Protein AF-A0A0A9DK90-F1 (afdb_monomer_lite)

InterPro domains:
  IPR032675 Leucine-rich repeat domain superfamily [G3DSA:3.80.10.10] (1-119)

Sequence (127 aa):
MEILPPFSQLPFLEKLSLIGMSSLKEVRFDFDNANASSGSHSFEDDMSDLDDFALTELEICKCSMLTSLRLLSCKALTKLSIKDCAVLASIDGLQLLDKLEVCEIKECPCFLSASDIERPLQRTTCI

Radius of gyration: 15.39 Å; chains: 1; bounding box: 32×41×36 Å

pLDDT: mean 72.14, std 17.59, range [34.91, 92.44]

Secondary structure (DSSP, 8-state):
------GGG-TT--EEEEES-TT--EEE--------------SS-----S------EEEEES-TT--EEE-TT-TT--EEEEES-TT--EEESGGG-TT--EEEEES-HHHHHHS-S----TTS---

Organism: Arundo donax (NCBI:txid35708)

Foldseek 3Di:
DPDDPLCLVPQPAQEDAAEQQQPDAEEENDDPPVDDDDDDDDDDDDDDDDRQRNHQYYHYENHQNHQEYECQRNLNHQEAYHYQHARHAYYHNPVSNPNHQEHEHYNHVNNVVNPPPDDDDPRYPHD

Structure (mmCIF, N/CA/C/O backbone):
data_AF-A0A0A9DK90-F1
#
_entry.id   AF-A0A0A9DK90-F1
#
loop_
_atom_site.group_PDB
_atom_site.id
_atom_site.type_symbol
_atom_site.label_atom_id
_atom_site.label_alt_id
_atom_site.label_comp_id
_atom_site.label_asym_id
_atom_site.label_entity_id
_atom_site.label_seq_id
_atom_site.pdbx_PDB_ins_code
_atom_site.Cartn_x
_atom_site.Cartn_y
_atom_site.Cartn_z
_atom_site.occupancy
_atom_site.B_iso_or_equiv
_atom_site.auth_seq_id
_atom_site.auth_comp_id
_atom_site.auth_asym_id
_atom_site.auth_atom_id
_atom_site.pdbx_PDB_model_num
ATOM 1 N N . MET A 1 1 ? -3.743 9.969 -18.345 1.00 41.53 1 MET A N 1
ATOM 2 C CA . MET A 1 1 ? -3.034 10.197 -17.072 1.00 41.53 1 MET A CA 1
ATOM 3 C C . MET A 1 1 ? -4.053 9.974 -15.978 1.00 41.53 1 MET A C 1
ATOM 5 O O . MET A 1 1 ? -4.948 10.793 -15.841 1.00 41.53 1 MET A O 1
ATOM 9 N N . GLU A 1 2 ? -3.993 8.836 -15.297 1.00 51.53 2 GLU A N 1
ATOM 10 C CA . GLU A 1 2 ? -4.786 8.615 -14.086 1.00 51.53 2 GLU A CA 1
ATOM 11 C C . GLU A 1 2 ? -3.952 9.167 -12.933 1.00 51.53 2 GLU A C 1
ATOM 13 O O . GLU A 1 2 ? -2.976 8.552 -12.511 1.00 51.53 2 GLU A O 1
ATOM 18 N N . ILE A 1 3 ? -4.246 10.402 -12.533 1.00 56.00 3 ILE A N 1
ATOM 19 C CA . ILE A 1 3 ? -3.668 10.999 -11.331 1.00 56.00 3 ILE A CA 1
ATOM 20 C C . ILE A 1 3 ? -4.613 10.595 -10.208 1.00 56.00 3 ILE A C 1
ATOM 22 O O . ILE A 1 3 ? -5.793 10.949 -10.246 1.00 56.00 3 ILE A O 1
ATOM 26 N N . LEU A 1 4 ? -4.119 9.801 -9.259 1.00 62.69 4 LEU A N 1
ATOM 27 C CA . LEU A 1 4 ? -4.895 9.473 -8.070 1.00 62.69 4 LEU A CA 1
ATOM 28 C C . LEU A 1 4 ? -5.198 10.756 -7.290 1.00 62.69 4 LEU A C 1
ATOM 30 O O . LEU A 1 4 ? -4.345 11.647 -7.237 1.00 62.69 4 LEU A O 1
ATOM 34 N N . PRO A 1 5 ? -6.389 10.864 -6.681 1.00 66.00 5 PRO A N 1
ATOM 35 C CA . PRO A 1 5 ? -6.675 11.978 -5.800 1.00 66.00 5 PRO A CA 1
ATOM 36 C C . PRO A 1 5 ? -5.669 11.994 -4.639 1.00 66.00 5 PRO A C 1
ATOM 38 O O . PRO A 1 5 ? -5.190 10.933 -4.226 1.00 66.00 5 PRO A O 1
ATOM 41 N N . PRO A 1 6 ? -5.353 13.178 -4.093 1.00 65.38 6 PRO A N 1
ATOM 42 C CA . PRO A 1 6 ? -4.533 13.293 -2.898 1.00 65.38 6 PRO A CA 1
ATOM 43 C C . PRO A 1 6 ? -5.310 12.698 -1.723 1.00 65.38 6 PRO A C 1
ATOM 45 O O . PRO A 1 6 ? -6.109 13.368 -1.071 1.00 65.38 6 PRO A O 1
ATOM 48 N N . PHE A 1 7 ? -5.103 11.405 -1.475 1.00 69.94 7 PHE A N 1
ATOM 49 C CA . PHE A 1 7 ? -5.810 10.677 -0.429 1.00 69.94 7 PHE A CA 1
ATOM 50 C C . PHE A 1 7 ? -5.581 11.322 0.954 1.00 69.94 7 PHE A C 1
ATOM 52 O O . PHE A 1 7 ? -6.420 11.165 1.834 1.00 69.94 7 PHE A O 1
ATOM 59 N N . S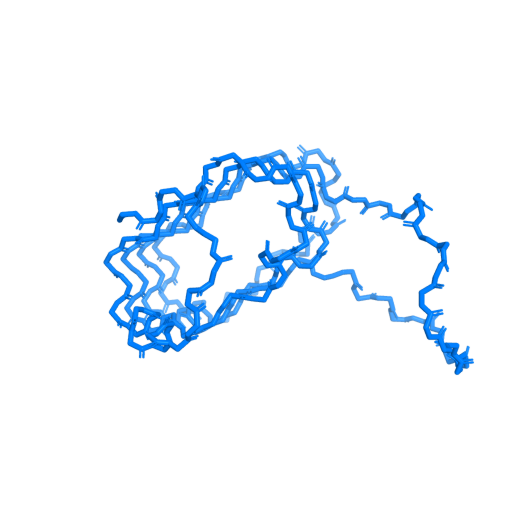ER A 1 8 ? -4.485 12.078 1.132 1.00 60.69 8 SER A N 1
ATOM 60 C CA . SER A 1 8 ? -4.160 12.860 2.337 1.00 60.69 8 SER A CA 1
ATOM 61 C C . SER A 1 8 ? -5.228 13.885 2.719 1.00 60.69 8 SER A C 1
ATOM 63 O O . SER A 1 8 ? -5.257 14.358 3.849 1.00 60.69 8 SER A O 1
ATOM 65 N N . GLN A 1 9 ? -6.129 14.218 1.795 1.00 66.44 9 GLN A N 1
ATOM 66 C CA . GLN A 1 9 ? -7.256 15.116 2.037 1.00 66.44 9 GLN A CA 1
ATOM 67 C C . GLN A 1 9 ? -8.515 14.389 2.528 1.00 66.44 9 GLN A C 1
ATOM 69 O O . GLN A 1 9 ? -9.557 15.024 2.698 1.00 66.44 9 GLN A O 1
ATOM 74 N N . LEU A 1 10 ? -8.454 13.070 2.735 1.00 72.25 10 LEU A N 1
ATOM 75 C CA . LEU A 1 10 ? -9.595 12.247 3.126 1.00 72.25 10 LEU A CA 1
ATOM 76 C C . LEU A 1 10 ? -9.405 11.699 4.551 1.00 72.25 10 LEU A C 1
ATOM 78 O O . LEU A 1 10 ? -9.101 10.518 4.719 1.00 72.25 10 LEU A O 1
ATOM 82 N N . PRO A 1 11 ? -9.644 12.518 5.595 1.00 71.19 11 PRO A N 1
ATOM 83 C CA . PRO A 1 11 ? -9.427 12.118 6.990 1.00 71.19 11 PRO A CA 1
ATOM 84 C C . PRO A 1 11 ? -10.360 10.991 7.459 1.00 71.19 11 PRO A C 1
ATOM 86 O O . PRO A 1 11 ? -10.114 10.372 8.486 1.00 71.19 11 PRO A O 1
ATOM 89 N N . PHE A 1 12 ? -11.428 10.711 6.707 1.00 78.75 12 PHE A N 1
ATOM 90 C CA . PHE A 1 12 ? -12.396 9.648 6.994 1.00 78.75 12 PHE A CA 1
ATOM 91 C C . PHE A 1 12 ? -12.198 8.399 6.124 1.00 78.75 12 PHE A C 1
ATOM 93 O O . PHE A 1 12 ? -13.039 7.500 6.135 1.00 78.75 12 PHE A O 1
ATOM 100 N N . LEU A 1 13 ? -11.145 8.351 5.300 1.00 84.25 13 LEU A N 1
ATOM 101 C CA . LEU A 1 13 ? -10.913 7.216 4.415 1.00 84.25 13 LEU A CA 1
ATOM 102 C C . LEU A 1 13 ? -10.303 6.055 5.198 1.00 84.25 13 LEU A C 1
ATOM 104 O O . LEU A 1 13 ? -9.090 5.938 5.316 1.00 84.25 13 LEU A O 1
ATOM 108 N N . GLU A 1 14 ? -11.165 5.179 5.700 1.00 88.31 14 GLU A N 1
ATOM 109 C CA . GLU A 1 14 ? -10.747 3.972 6.416 1.00 88.31 14 GLU A CA 1
ATOM 110 C C . GLU A 1 14 ? -10.397 2.819 5.478 1.00 88.31 14 GLU A C 1
ATOM 112 O O . GLU A 1 14 ? -9.561 1.982 5.810 1.00 88.31 14 GLU A O 1
ATOM 117 N N . LYS A 1 15 ? -11.029 2.765 4.303 1.00 90.25 15 LYS A N 1
ATOM 118 C CA . LYS A 1 15 ? -10.873 1.669 3.345 1.00 90.25 15 LYS A CA 1
ATOM 119 C C . LYS A 1 15 ? -10.642 2.209 1.948 1.00 90.25 15 LYS A C 1
ATOM 121 O O . LYS A 1 15 ? -11.390 3.070 1.485 1.00 90.25 15 LYS A O 1
ATOM 126 N N . LEU A 1 16 ? -9.649 1.663 1.261 1.00 90.00 16 LEU A N 1
ATOM 127 C CA . LEU A 1 16 ? -9.325 2.021 -0.111 1.00 90.00 16 LEU A CA 1
ATOM 128 C C . LEU A 1 16 ? -9.092 0.762 -0.940 1.00 90.00 16 LEU A C 1
ATOM 130 O O . LEU A 1 16 ? -8.211 -0.033 -0.625 1.00 90.00 16 LEU A O 1
ATOM 134 N N . SER A 1 17 ? -9.846 0.621 -2.030 1.00 90.62 17 SER A N 1
ATOM 135 C CA . SER A 1 17 ? -9.678 -0.468 -2.993 1.00 90.62 17 SER A CA 1
ATOM 136 C C . SER A 1 17 ? -9.334 0.092 -4.370 1.00 90.62 17 SER A C 1
ATOM 138 O O . SER A 1 17 ? -10.067 0.897 -4.944 1.00 90.62 17 SER A O 1
ATOM 140 N N . LEU A 1 18 ? -8.209 -0.360 -4.904 1.00 89.56 18 LEU A N 1
ATOM 141 C CA . LEU A 1 18 ? -7.604 0.042 -6.162 1.00 89.56 18 LEU A CA 1
ATOM 142 C C . LEU A 1 18 ? -7.638 -1.159 -7.114 1.00 89.56 18 LEU A C 1
ATOM 144 O O . LEU A 1 18 ? -6.750 -2.007 -7.069 1.00 89.56 18 LEU A O 1
ATOM 148 N N . ILE A 1 19 ? -8.683 -1.271 -7.941 1.00 90.81 19 ILE A N 1
ATOM 149 C CA . ILE A 1 19 ? -8.942 -2.476 -8.746 1.00 90.81 19 ILE A CA 1
ATOM 150 C C . ILE A 1 19 ? -8.901 -2.157 -10.243 1.00 90.81 19 ILE A C 1
ATOM 152 O O . ILE A 1 19 ? -9.668 -1.326 -10.722 1.00 90.81 19 ILE A O 1
ATOM 156 N N . GLY A 1 20 ? -8.048 -2.859 -10.992 1.00 88.19 20 GLY A N 1
ATOM 157 C CA . GLY A 1 20 ? -7.991 -2.784 -12.455 1.00 88.19 20 GLY A CA 1
ATOM 158 C C . GLY A 1 20 ? -7.358 -1.506 -13.004 1.00 88.19 20 GLY A C 1
ATOM 159 O O . GLY A 1 20 ? -7.616 -1.144 -14.150 1.00 88.19 20 GLY A O 1
ATOM 160 N N . MET A 1 21 ? -6.538 -0.813 -12.209 1.00 85.06 21 MET A N 1
ATOM 161 C CA . MET A 1 21 ? -5.866 0.408 -12.654 1.00 85.06 21 MET A CA 1
ATOM 162 C C . MET A 1 21 ? -4.615 0.079 -13.468 1.00 85.06 21 MET A C 1
ATOM 164 O O . MET A 1 21 ? -3.494 0.017 -12.962 1.00 85.06 21 MET A O 1
ATOM 168 N N . SER A 1 22 ? -4.815 -0.133 -14.766 1.00 83.12 22 SER A N 1
ATOM 169 C CA . SER A 1 22 ? -3.768 -0.536 -15.707 1.00 83.12 22 SER A CA 1
ATOM 170 C C . SER A 1 22 ? -2.783 0.572 -16.079 1.00 83.12 22 SER A C 1
ATOM 172 O O . SER A 1 22 ? -1.746 0.270 -16.652 1.00 83.12 22 SER A O 1
ATOM 174 N N . SER A 1 23 ? -3.067 1.845 -15.788 1.00 85.81 23 SER A N 1
ATOM 175 C CA . SER A 1 23 ? -2.132 2.949 -16.083 1.00 85.81 23 SER A CA 1
ATOM 176 C C . SER A 1 23 ? -1.333 3.402 -14.864 1.00 85.81 23 SER A C 1
ATOM 178 O O . SER A 1 23 ? -0.473 4.282 -14.976 1.00 85.81 23 SER A O 1
ATOM 180 N N . LEU A 1 24 ? -1.653 2.857 -13.693 1.00 84.00 24 LEU A N 1
ATOM 181 C CA . LEU A 1 24 ? -1.141 3.343 -12.431 1.00 84.00 24 LEU A CA 1
ATOM 182 C C . LEU A 1 24 ? 0.235 2.752 -12.167 1.00 84.00 24 LEU A C 1
ATOM 184 O O . LEU A 1 24 ? 0.391 1.538 -12.124 1.00 84.00 24 LEU A O 1
ATOM 188 N N . LYS A 1 25 ? 1.225 3.629 -12.005 1.00 86.81 25 LYS A N 1
ATOM 189 C CA . LYS A 1 25 ? 2.629 3.240 -11.822 1.00 86.81 25 LYS A CA 1
ATOM 190 C C . LYS A 1 25 ? 3.066 3.261 -10.371 1.00 86.81 25 LYS A C 1
ATOM 192 O O . LYS A 1 25 ? 3.890 2.454 -9.963 1.00 86.81 25 LYS A O 1
ATOM 197 N N . GLU A 1 26 ? 2.506 4.178 -9.601 1.00 85.81 26 GLU A N 1
ATOM 198 C CA . GLU A 1 26 ? 2.931 4.417 -8.236 1.00 85.81 26 GLU A CA 1
ATOM 199 C C . GLU A 1 26 ? 1.764 4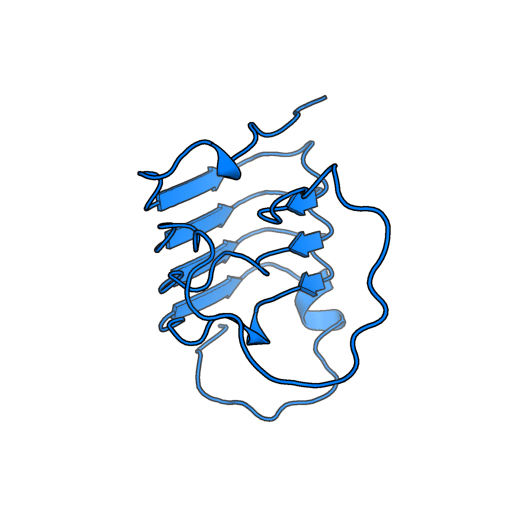.943 -7.411 1.00 85.81 26 GLU A C 1
ATOM 201 O O . GLU A 1 26 ? 0.962 5.744 -7.899 1.00 85.81 26 GLU A O 1
ATOM 206 N N . VAL A 1 27 ? 1.685 4.493 -6.162 1.00 83.88 27 VAL A N 1
ATOM 207 C CA . VAL A 1 27 ? 0.751 5.017 -5.162 1.00 83.88 27 VAL A CA 1
ATOM 208 C C . VAL A 1 27 ? 1.563 5.539 -3.992 1.00 83.88 27 VAL A C 1
ATOM 210 O O . VAL A 1 27 ? 2.437 4.842 -3.472 1.00 83.88 27 VAL A O 1
ATOM 213 N N . ARG A 1 28 ? 1.265 6.770 -3.586 1.00 80.81 28 ARG A N 1
ATOM 214 C CA . ARG A 1 28 ? 1.936 7.462 -2.488 1.00 80.81 28 ARG A CA 1
ATOM 215 C C . ARG A 1 28 ? 0.878 7.987 -1.537 1.00 80.81 28 ARG A C 1
ATOM 217 O O . ARG A 1 28 ? -0.049 8.664 -1.979 1.00 80.81 28 ARG A O 1
ATOM 224 N N . PHE A 1 29 ? 1.042 7.681 -0.258 1.00 76.44 29 PHE A N 1
ATOM 225 C CA . PHE A 1 29 ? 0.231 8.247 0.822 1.00 76.44 29 PHE A CA 1
ATOM 226 C C . PHE A 1 29 ? 1.002 9.288 1.643 1.00 76.44 29 PHE A C 1
ATOM 228 O O . PHE A 1 29 ? 0.487 9.781 2.641 1.00 76.44 29 PHE A O 1
ATOM 235 N N . ASP A 1 30 ? 2.222 9.624 1.215 1.00 66.81 30 ASP A N 1
ATOM 236 C CA . ASP A 1 30 ? 3.094 10.569 1.904 1.00 66.81 30 ASP A CA 1
ATOM 237 C C . ASP A 1 30 ? 2.461 11.970 1.925 1.00 66.81 30 ASP A C 1
ATOM 239 O O . ASP A 1 30 ? 1.942 12.457 0.916 1.00 66.81 30 ASP A O 1
ATOM 243 N N . PHE A 1 31 ? 2.519 12.634 3.078 1.00 59.75 31 PHE A N 1
ATOM 244 C CA . PHE A 1 31 ? 2.142 14.037 3.191 1.00 59.75 31 PHE A CA 1
ATOM 245 C C . PHE A 1 31 ? 3.253 14.879 2.547 1.00 59.75 31 PHE A C 1
ATOM 247 O O . PHE A 1 31 ? 4.340 15.018 3.111 1.00 59.75 31 PHE A O 1
ATOM 254 N N . ASP A 1 32 ? 3.010 15.424 1.352 1.00 48.78 32 ASP A N 1
ATOM 255 C CA . ASP A 1 32 ? 3.899 16.415 0.744 1.00 48.78 32 ASP A CA 1
ATOM 256 C C . ASP A 1 32 ? 3.871 17.682 1.618 1.00 48.78 32 ASP A C 1
ATOM 258 O O . ASP A 1 32 ? 3.068 18.592 1.406 1.00 48.78 32 ASP A O 1
ATOM 262 N N . ASN A 1 33 ? 4.736 17.749 2.635 1.00 46.44 33 ASN A N 1
ATOM 263 C CA . ASN A 1 33 ? 5.013 18.979 3.372 1.00 46.44 33 ASN A CA 1
ATOM 264 C C . ASN A 1 33 ? 5.767 19.947 2.447 1.00 46.44 33 ASN A C 1
ATOM 266 O O . ASN A 1 33 ? 6.978 20.147 2.544 1.00 46.44 33 ASN A O 1
ATOM 270 N N . ALA A 1 34 ? 5.042 20.534 1.504 1.00 47.00 34 ALA A N 1
ATOM 271 C CA . ALA A 1 34 ? 5.551 21.492 0.544 1.00 47.00 34 ALA A CA 1
ATOM 272 C C . ALA A 1 34 ? 5.707 22.892 1.162 1.00 47.00 34 ALA A C 1
ATOM 274 O O . ALA A 1 34 ? 5.330 23.852 0.506 1.00 47.00 34 ALA A O 1
ATOM 275 N N . ASN A 1 35 ? 6.222 23.037 2.396 1.00 46.75 35 ASN A N 1
ATOM 276 C CA . ASN A 1 35 ? 6.812 24.298 2.868 1.00 46.75 35 ASN A CA 1
ATOM 277 C C . ASN A 1 35 ? 7.543 24.185 4.229 1.00 46.75 35 ASN A C 1
ATOM 279 O O . ASN A 1 35 ? 6.996 24.580 5.253 1.00 46.75 35 ASN A O 1
ATOM 283 N N . ALA A 1 36 ? 8.808 23.759 4.256 1.00 45.12 36 ALA A N 1
ATOM 284 C CA . ALA A 1 36 ? 9.765 24.235 5.266 1.00 45.12 36 ALA A CA 1
ATOM 285 C C . ALA A 1 36 ? 11.199 23.924 4.834 1.00 45.12 36 ALA A C 1
ATOM 287 O O . ALA A 1 36 ? 11.743 22.847 5.065 1.00 45.12 36 ALA A O 1
ATOM 288 N N . SER A 1 37 ? 11.833 24.907 4.208 1.00 61.88 37 SER A N 1
ATOM 289 C CA . SER A 1 37 ? 13.282 25.024 4.238 1.00 61.88 37 SER A CA 1
ATOM 290 C C . SER A 1 37 ? 13.762 25.044 5.694 1.00 61.88 37 SER A C 1
ATOM 292 O O . SER A 1 37 ? 13.174 25.739 6.520 1.00 61.88 37 SER A O 1
ATOM 294 N N . SER A 1 38 ? 14.907 24.404 5.933 1.00 59.53 38 SER A N 1
ATOM 295 C CA . SER A 1 38 ? 15.749 24.490 7.134 1.00 59.53 38 SER A CA 1
ATOM 296 C C . SER A 1 38 ? 15.439 23.480 8.239 1.00 59.53 38 SER A C 1
ATOM 298 O O . SER A 1 38 ? 14.453 23.595 8.954 1.00 59.53 38 SER A O 1
ATOM 300 N N . GLY A 1 39 ? 16.366 22.544 8.446 1.00 41.19 39 GLY A N 1
ATOM 301 C CA . GLY A 1 39 ? 16.364 21.719 9.647 1.00 41.19 39 GLY A CA 1
ATOM 302 C C . GLY A 1 39 ? 17.153 20.436 9.495 1.00 41.19 39 GLY A C 1
ATOM 303 O O . GLY A 1 39 ? 16.577 19.362 9.400 1.00 41.19 39 GLY A O 1
ATOM 304 N N . SER A 1 40 ? 18.477 20.538 9.496 1.00 58.16 40 SER A N 1
ATOM 305 C CA . SER A 1 40 ? 19.325 19.427 9.911 1.00 58.16 40 SER A CA 1
ATOM 306 C C . SER A 1 40 ? 18.903 19.018 11.324 1.00 58.16 40 SER A C 1
ATOM 308 O O . SER A 1 40 ? 19.227 19.738 12.261 1.00 58.16 40 SER A O 1
ATOM 310 N N . HIS A 1 41 ? 18.194 17.907 11.499 1.00 39.09 41 HIS A N 1
ATOM 311 C CA . HIS A 1 41 ? 18.065 17.279 12.809 1.00 39.09 41 HIS A CA 1
ATOM 312 C C . HIS A 1 41 ? 18.273 15.771 12.688 1.00 39.09 41 HIS A C 1
ATOM 314 O O . HIS A 1 41 ? 17.545 15.038 12.027 1.00 39.09 41 HIS A O 1
ATOM 320 N N . SER A 1 42 ? 19.400 15.399 13.280 1.00 47.03 42 SER A N 1
ATOM 321 C CA . 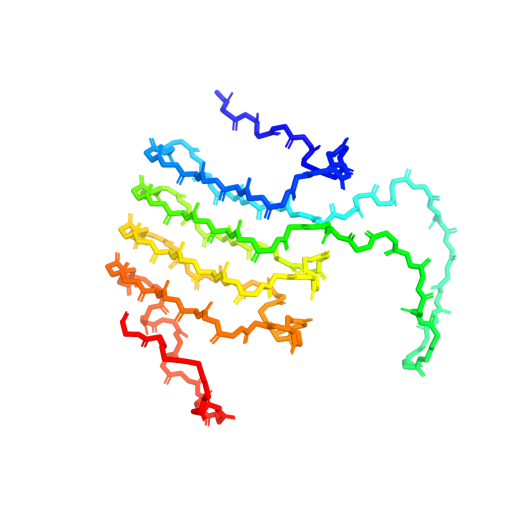SER A 1 42 ? 19.878 14.099 13.710 1.00 47.03 42 SER A CA 1
ATOM 322 C C . SER A 1 42 ? 18.788 13.212 14.312 1.00 47.03 42 SER A C 1
ATOM 324 O O . SER A 1 42 ? 17.876 13.736 14.934 1.00 47.03 42 SER A O 1
ATOM 326 N N . PHE A 1 43 ? 18.981 11.897 14.152 1.00 56.81 43 PHE A N 1
ATOM 327 C CA . PHE A 1 43 ? 18.574 10.791 15.031 1.00 56.81 43 PHE A CA 1
ATOM 328 C C . PHE A 1 43 ? 17.400 11.040 15.993 1.00 56.81 43 PHE A C 1
ATOM 330 O O . PHE A 1 43 ? 17.537 11.823 16.924 1.00 56.81 43 PHE A O 1
ATOM 337 N N . GLU A 1 44 ? 16.334 10.258 15.784 1.00 62.12 44 GLU A N 1
ATOM 338 C CA . GLU A 1 44 ? 15.522 9.618 16.835 1.00 62.12 44 GLU A CA 1
ATOM 339 C C . GLU A 1 44 ? 15.122 10.524 18.013 1.00 62.12 44 GLU A C 1
ATOM 341 O O . GLU A 1 44 ? 15.889 10.660 18.958 1.00 62.12 44 GLU A O 1
ATOM 346 N N . ASP A 1 45 ? 13.938 11.143 17.943 1.00 45.97 45 ASP A N 1
ATOM 347 C CA . ASP A 1 45 ? 12.981 11.320 19.055 1.00 45.97 45 ASP A CA 1
ATOM 348 C C . ASP A 1 45 ? 11.966 12.429 18.703 1.00 45.97 45 ASP A C 1
ATOM 350 O O . ASP A 1 45 ? 12.304 13.406 18.039 1.00 45.97 45 ASP A O 1
ATOM 354 N N . ASP A 1 46 ? 10.722 12.278 19.171 1.00 49.06 46 ASP A N 1
ATOM 355 C CA . ASP A 1 46 ? 9.604 13.240 19.078 1.00 49.06 46 ASP A CA 1
ATOM 356 C C . ASP A 1 46 ? 8.844 13.334 17.729 1.00 49.06 46 ASP A C 1
ATOM 358 O O . ASP A 1 46 ? 8.938 14.301 16.976 1.00 49.06 46 ASP A O 1
ATOM 362 N N . MET A 1 47 ? 7.998 12.340 17.422 1.00 53.84 47 MET A N 1
ATOM 363 C CA . MET A 1 47 ? 6.913 12.516 16.438 1.00 53.84 47 MET A CA 1
ATOM 364 C C . MET A 1 47 ? 5.672 11.705 16.827 1.00 53.84 47 MET A C 1
ATOM 366 O O . MET A 1 47 ? 5.175 10.858 16.082 1.00 53.84 47 MET A O 1
ATOM 370 N N . SER A 1 48 ? 5.191 11.953 18.041 1.00 56.03 48 SER A N 1
ATOM 371 C CA . SER A 1 48 ? 3.776 11.745 18.347 1.00 56.03 48 SER A CA 1
ATOM 372 C C . SER A 1 48 ? 3.011 12.928 17.734 1.00 56.03 48 SER A C 1
ATOM 374 O O . SER A 1 48 ? 3.507 14.049 17.779 1.00 56.03 48 SER A O 1
ATOM 376 N N . ASP A 1 49 ? 1.835 12.685 17.153 1.00 52.16 49 ASP A N 1
ATOM 377 C CA . ASP A 1 49 ? 0.840 13.716 16.792 1.00 52.16 49 ASP A CA 1
ATOM 378 C C . ASP A 1 49 ? 0.975 14.482 15.456 1.00 52.16 49 ASP A C 1
ATOM 380 O O . ASP A 1 49 ? 0.683 15.674 15.410 1.00 52.16 49 ASP A O 1
ATOM 384 N N . LEU A 1 50 ? 1.301 13.827 14.334 1.00 49.69 50 LEU A N 1
ATOM 385 C CA . LEU A 1 50 ? 0.993 14.395 13.006 1.00 49.69 50 LEU A CA 1
ATOM 386 C C . LEU A 1 50 ? 0.154 13.422 12.176 1.00 49.69 50 LEU A C 1
ATOM 388 O O . LEU A 1 50 ? 0.690 12.467 11.624 1.00 49.69 50 LEU A O 1
ATOM 392 N N . ASP A 1 51 ? -1.156 13.686 12.149 1.00 56.56 51 ASP A N 1
ATOM 393 C CA . ASP A 1 51 ? -2.154 13.244 11.163 1.00 56.56 51 ASP A CA 1
ATOM 394 C C . ASP A 1 51 ? -1.837 11.916 10.456 1.00 56.56 51 ASP A C 1
ATOM 396 O O . ASP A 1 51 ? -1.589 11.856 9.249 1.00 56.56 51 ASP A O 1
ATOM 400 N N . ASP A 1 52 ? -1.852 10.827 11.229 1.00 64.50 52 ASP A N 1
ATOM 401 C CA . ASP A 1 52 ? -1.822 9.482 10.667 1.00 64.50 52 ASP A CA 1
ATOM 402 C C . ASP A 1 52 ? -3.057 9.276 9.795 1.00 64.50 52 ASP A C 1
ATOM 404 O O . ASP A 1 52 ? -4.184 9.606 10.180 1.00 64.50 52 ASP A O 1
ATOM 408 N N . PHE A 1 53 ? -2.860 8.686 8.620 1.00 73.00 53 PHE A N 1
ATOM 409 C CA . PHE A 1 53 ? -3.987 8.292 7.794 1.00 73.00 53 PHE A CA 1
ATOM 410 C C . PHE A 1 53 ? -4.900 7.361 8.583 1.00 73.00 53 PHE A C 1
ATOM 412 O O . PHE A 1 53 ? -4.449 6.325 9.067 1.00 73.00 53 PHE A O 1
ATOM 419 N N . ALA A 1 54 ? -6.199 7.659 8.617 1.00 79.69 54 ALA A N 1
ATOM 420 C CA . ALA A 1 54 ? -7.202 6.767 9.199 1.00 79.69 54 ALA A CA 1
ATOM 421 C C . ALA A 1 54 ? -7.410 5.471 8.386 1.00 79.69 54 ALA A C 1
ATOM 423 O O . ALA A 1 54 ? -8.295 4.679 8.704 1.00 79.69 54 ALA A O 1
ATOM 424 N N . LEU A 1 55 ? -6.612 5.246 7.336 1.00 85.44 55 LEU A N 1
ATOM 425 C CA . LEU A 1 55 ? -6.706 4.079 6.473 1.00 85.44 55 LEU A CA 1
ATOM 426 C C . LEU A 1 55 ? -6.333 2.824 7.256 1.00 85.44 55 LEU A C 1
ATOM 428 O O . LEU A 1 55 ? -5.182 2.627 7.633 1.00 85.44 55 LEU A O 1
ATOM 432 N N . THR A 1 56 ? -7.325 1.969 7.459 1.00 89.75 56 THR A N 1
ATOM 433 C CA . THR A 1 56 ? -7.196 0.675 8.128 1.00 89.75 56 THR A CA 1
ATOM 434 C C . THR A 1 56 ? -7.095 -0.466 7.121 1.00 89.75 56 THR A C 1
ATOM 436 O O . THR A 1 56 ? -6.393 -1.442 7.374 1.00 89.75 56 THR A O 1
ATOM 439 N N . GLU A 1 57 ? -7.721 -0.335 5.947 1.00 91.19 57 GLU A N 1
ATOM 440 C CA . GLU A 1 57 ? -7.736 -1.373 4.915 1.00 91.19 57 GLU A CA 1
ATOM 441 C C . GLU A 1 57 ? -7.309 -0.824 3.547 1.00 91.19 57 GLU A C 1
ATOM 443 O O . GLU A 1 57 ? -7.930 0.092 3.005 1.00 91.19 57 GLU A O 1
ATOM 448 N N . LEU A 1 58 ? -6.283 -1.436 2.953 1.00 90.50 58 LEU A N 1
ATOM 449 C CA . LEU A 1 58 ? -5.821 -1.142 1.599 1.00 90.50 58 LEU A CA 1
ATOM 450 C C . LEU A 1 58 ? -5.855 -2.409 0.749 1.00 90.50 58 LEU A C 1
ATOM 452 O O . LEU A 1 58 ? -5.211 -3.410 1.065 1.00 90.50 58 LEU A O 1
ATOM 456 N N . GLU A 1 59 ? -6.580 -2.343 -0.359 1.00 92.44 59 GLU A N 1
ATOM 457 C CA . GLU A 1 59 ? -6.667 -3.402 -1.352 1.00 92.44 59 GLU A CA 1
ATOM 458 C C . GLU A 1 59 ? -6.189 -2.890 -2.709 1.00 92.44 59 GLU A C 1
ATOM 460 O O . GLU A 1 59 ? -6.648 -1.865 -3.204 1.00 92.44 59 GLU A O 1
ATOM 465 N N . ILE A 1 60 ? -5.276 -3.620 -3.337 1.00 90.56 60 ILE A N 1
ATOM 466 C CA . ILE A 1 60 ? -4.775 -3.349 -4.680 1.00 90.56 60 ILE A CA 1
ATOM 467 C C . ILE A 1 60 ? -4.911 -4.634 -5.483 1.00 90.56 60 ILE A C 1
ATOM 469 O O . ILE A 1 60 ? -4.381 -5.671 -5.097 1.00 90.56 60 ILE A O 1
ATOM 473 N N . CYS A 1 61 ? -5.626 -4.585 -6.599 1.00 91.88 61 CYS A N 1
ATOM 474 C CA . CYS A 1 61 ? -5.918 -5.766 -7.396 1.00 91.88 61 CYS A CA 1
ATOM 475 C C . CYS A 1 61 ? -5.816 -5.448 -8.889 1.00 91.88 61 CYS A C 1
ATOM 477 O O . CYS A 1 61 ? -6.378 -4.452 -9.344 1.00 91.88 61 CYS A O 1
ATOM 479 N N . LYS A 1 62 ? -5.153 -6.300 -9.678 1.00 90.38 62 LYS A N 1
ATOM 480 C CA . LYS A 1 62 ? -5.052 -6.155 -11.146 1.00 90.38 62 LYS A CA 1
ATOM 481 C C . LYS A 1 62 ? -4.408 -4.836 -11.594 1.00 90.38 62 LYS A C 1
ATOM 483 O O . LYS A 1 62 ? -4.793 -4.259 -12.613 1.00 90.38 62 LYS A O 1
ATOM 488 N N . CYS A 1 63 ? -3.439 -4.331 -10.833 1.00 88.88 63 CYS A N 1
ATOM 489 C CA . CYS A 1 63 ? -2.684 -3.127 -11.183 1.00 88.88 63 CYS A CA 1
ATOM 490 C C . CYS A 1 63 ? -1.392 -3.525 -11.905 1.00 88.88 63 CYS A C 1
ATOM 492 O O . CYS A 1 63 ? -0.303 -3.527 -11.336 1.00 88.88 63 CYS A O 1
ATOM 494 N N . SER A 1 64 ? -1.515 -3.877 -13.186 1.00 86.00 64 SER A N 1
ATOM 495 C CA . SER A 1 64 ? -0.431 -4.475 -13.980 1.00 86.00 64 SER A CA 1
ATOM 496 C C . SER A 1 64 ? 0.756 -3.553 -14.262 1.00 86.00 64 SER A C 1
ATOM 498 O O . SER A 1 64 ? 1.785 -4.032 -14.729 1.00 86.00 64 SER A O 1
ATOM 500 N N . MET A 1 65 ? 0.617 -2.244 -14.036 1.00 88.69 65 MET A N 1
ATOM 501 C CA . MET A 1 65 ? 1.693 -1.266 -14.225 1.00 88.69 65 MET A CA 1
ATOM 502 C C . MET A 1 65 ? 2.235 -0.686 -12.920 1.00 88.69 65 MET A C 1
ATOM 504 O O . MET A 1 65 ? 3.162 0.120 -12.981 1.00 88.69 65 MET A O 1
ATOM 508 N N . LEU A 1 66 ? 1.700 -1.102 -11.767 1.00 88.44 66 LEU A N 1
ATOM 509 C CA . LEU A 1 66 ? 2.134 -0.610 -10.465 1.00 88.44 66 LEU A CA 1
ATOM 510 C C . LEU A 1 66 ? 3.523 -1.164 -10.164 1.00 88.44 66 LEU A C 1
ATOM 512 O O . LEU A 1 66 ? 3.665 -2.361 -9.946 1.00 88.44 66 LEU A O 1
ATOM 516 N N . THR A 1 67 ? 4.529 -0.296 -10.141 1.00 89.06 67 THR A N 1
ATOM 517 C CA . THR A 1 67 ? 5.923 -0.670 -9.882 1.00 89.06 67 THR A CA 1
ATOM 518 C C . THR A 1 67 ? 6.316 -0.494 -8.423 1.00 89.06 67 THR A C 1
ATOM 520 O O . THR A 1 67 ? 7.126 -1.269 -7.917 1.00 89.06 67 THR A O 1
ATOM 523 N N . SER A 1 68 ? 5.751 0.505 -7.742 1.00 85.94 68 SER A N 1
ATOM 524 C CA . SER A 1 68 ? 6.106 0.848 -6.362 1.00 85.94 68 SER A CA 1
ATOM 525 C C . SER A 1 68 ? 4.910 1.361 -5.561 1.00 85.94 68 SER A C 1
ATOM 527 O O . SER A 1 68 ? 4.006 2.009 -6.094 1.00 85.94 68 SER A O 1
ATOM 529 N N . LEU A 1 69 ? 4.916 1.079 -4.259 1.00 85.81 69 LEU A N 1
ATOM 530 C CA . LEU A 1 69 ? 3.881 1.482 -3.305 1.00 85.81 69 LEU A CA 1
ATOM 531 C C . LEU A 1 69 ? 4.536 2.101 -2.067 1.00 85.81 69 LEU A C 1
ATOM 533 O O . LEU A 1 69 ? 5.432 1.485 -1.501 1.00 85.81 69 LEU A O 1
ATOM 537 N N . ARG A 1 70 ? 4.094 3.287 -1.628 1.00 84.62 70 ARG A N 1
ATOM 538 C CA . ARG A 1 70 ? 4.641 3.957 -0.432 1.00 84.62 70 ARG A CA 1
ATOM 539 C C . ARG A 1 70 ? 3.571 4.197 0.625 1.00 84.62 70 ARG A C 1
ATOM 541 O O . ARG A 1 70 ? 2.629 4.944 0.375 1.00 84.62 70 ARG A O 1
ATOM 548 N N . LEU A 1 71 ? 3.743 3.570 1.790 1.00 81.12 71 LEU A N 1
ATOM 549 C CA . LEU A 1 71 ? 2.791 3.512 2.909 1.00 81.12 71 LEU A CA 1
ATOM 550 C C . LEU A 1 71 ? 3.314 4.207 4.182 1.00 81.12 71 LEU A C 1
ATOM 552 O O . LEU A 1 71 ? 2.859 3.891 5.278 1.00 81.12 71 LEU A O 1
ATOM 556 N N . LEU A 1 72 ? 4.270 5.138 4.067 1.00 76.81 72 LEU A N 1
ATOM 557 C CA . LEU A 1 72 ? 4.984 5.719 5.219 1.00 76.81 72 LEU A CA 1
ATOM 558 C C . LEU A 1 72 ? 4.061 6.406 6.242 1.00 76.81 72 LEU A C 1
ATOM 560 O O . LEU A 1 72 ? 4.355 6.401 7.435 1.00 76.81 72 LEU A O 1
ATOM 564 N N . SER A 1 73 ? 2.948 6.976 5.778 1.00 75.31 73 SER A N 1
ATOM 565 C CA . SER A 1 73 ? 1.972 7.701 6.603 1.00 75.31 73 SER A CA 1
ATOM 566 C C . SER A 1 73 ? 0.742 6.867 6.994 1.00 75.31 73 SER A C 1
ATOM 568 O O . SER A 1 73 ? -0.195 7.403 7.576 1.00 75.31 73 SER A O 1
ATOM 570 N N . CYS A 1 74 ? 0.696 5.572 6.659 1.00 80.44 74 CYS A N 1
ATOM 571 C CA . CYS A 1 74 ? -0.471 4.712 6.887 1.00 80.44 74 CYS A CA 1
ATOM 572 C C . CYS A 1 74 ? -0.388 3.914 8.201 1.00 80.44 74 CYS A C 1
ATOM 574 O O . CYS A 1 74 ? -0.734 2.736 8.204 1.00 80.44 74 CYS A O 1
ATOM 576 N N . LYS A 1 75 ? 0.050 4.481 9.334 1.00 79.94 75 LYS A N 1
ATOM 577 C CA . LYS A 1 75 ? 0.317 3.662 10.540 1.00 79.94 75 LYS A CA 1
ATOM 578 C C . LYS A 1 75 ? -0.935 3.030 11.166 1.00 79.94 75 LYS A C 1
ATOM 580 O O . LYS A 1 75 ? -0.821 2.121 11.988 1.00 79.94 75 LYS A O 1
ATOM 585 N N . ALA A 1 76 ? -2.136 3.478 10.789 1.00 84.00 76 ALA A N 1
ATOM 586 C CA . ALA A 1 76 ? -3.398 2.853 11.188 1.00 84.00 76 ALA A CA 1
ATOM 587 C C . ALA A 1 76 ? -3.759 1.590 10.383 1.00 84.00 76 ALA A C 1
ATOM 589 O O . ALA A 1 76 ? -4.754 0.942 10.713 1.00 84.00 76 ALA A O 1
ATOM 590 N N . LEU A 1 77 ? -2.977 1.230 9.357 1.00 87.12 77 LEU A N 1
ATOM 591 C CA . LEU A 1 77 ? -3.293 0.122 8.463 1.00 87.12 77 LEU A CA 1
ATOM 592 C C . LEU A 1 77 ? -3.219 -1.213 9.204 1.00 87.12 77 LEU A C 1
ATOM 594 O O . LEU A 1 77 ? -2.160 -1.626 9.668 1.00 87.12 77 LEU A O 1
ATOM 598 N N . THR A 1 78 ? -4.350 -1.906 9.273 1.00 89.62 78 THR A N 1
ATOM 599 C CA . THR A 1 78 ? -4.471 -3.237 9.875 1.00 89.62 78 THR A CA 1
ATOM 600 C C . THR A 1 78 ? -4.498 -4.332 8.818 1.00 89.62 78 THR A C 1
ATOM 602 O O . THR A 1 78 ? -4.084 -5.462 9.087 1.00 89.62 78 THR A O 1
ATOM 605 N N . LYS A 1 79 ? -4.929 -4.002 7.594 1.00 89.56 79 LYS A N 1
ATOM 606 C CA . LYS A 1 79 ? -5.037 -4.943 6.483 1.00 89.56 79 LYS A CA 1
AT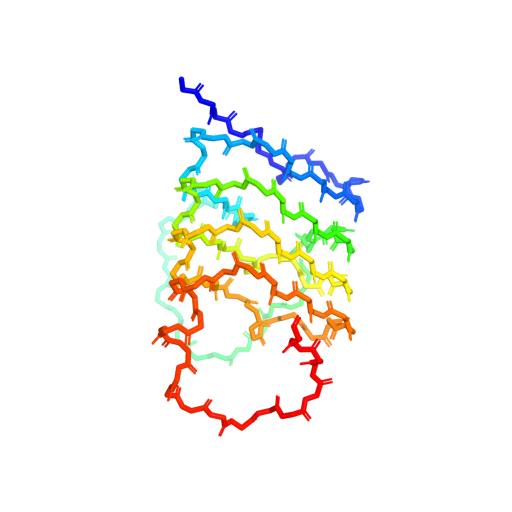OM 607 C C . LYS A 1 79 ? -4.484 -4.371 5.183 1.00 89.56 79 LYS A C 1
ATOM 609 O O . LYS A 1 79 ? -4.977 -3.373 4.665 1.00 89.56 79 LYS A O 1
ATOM 614 N N . LEU A 1 80 ? -3.536 -5.095 4.602 1.00 89.62 80 LEU A N 1
ATOM 615 C CA . LEU A 1 80 ? -2.995 -4.870 3.269 1.00 89.62 80 LEU A CA 1
ATOM 616 C C . LEU A 1 80 ? -3.249 -6.104 2.398 1.00 89.62 80 LEU A C 1
ATOM 618 O O . LEU A 1 80 ? -2.878 -7.217 2.768 1.00 89.62 80 LEU A O 1
ATOM 622 N N . SER A 1 81 ? -3.871 -5.918 1.237 1.00 90.44 81 SER A N 1
ATOM 623 C CA . SER A 1 81 ? -4.062 -6.974 0.239 1.00 90.44 81 SER A CA 1
ATOM 624 C C . SER A 1 81 ? -3.608 -6.481 -1.128 1.00 90.44 81 SER A C 1
ATOM 626 O O . SER A 1 81 ? -4.118 -5.484 -1.629 1.00 90.44 81 SER A O 1
ATOM 628 N N . ILE A 1 82 ? -2.649 -7.168 -1.735 1.00 88.62 82 ILE A N 1
ATOM 629 C CA . ILE A 1 82 ? -2.124 -6.877 -3.066 1.00 88.62 82 ILE A CA 1
ATOM 630 C C . ILE A 1 82 ? -2.237 -8.146 -3.905 1.00 88.62 82 ILE A C 1
ATOM 632 O O . ILE A 1 82 ? -1.737 -9.203 -3.522 1.00 88.62 82 ILE A O 1
ATOM 636 N N . LYS A 1 83 ? -2.925 -8.059 -5.041 1.00 89.81 83 LYS A N 1
ATOM 637 C CA . LYS A 1 83 ? -3.242 -9.202 -5.900 1.00 89.81 83 LYS A CA 1
ATOM 638 C C . LYS A 1 83 ? -3.019 -8.859 -7.363 1.00 89.81 83 LYS A C 1
ATOM 640 O O . LYS A 1 83 ? -3.453 -7.805 -7.819 1.00 89.81 83 LYS A O 1
ATOM 645 N N . ASP A 1 84 ? -2.408 -9.773 -8.107 1.00 89.12 84 ASP A N 1
ATOM 646 C CA . ASP A 1 84 ? -2.263 -9.664 -9.566 1.00 89.12 84 ASP A CA 1
ATOM 647 C C . ASP A 1 84 ? -1.590 -8.335 -9.987 1.00 89.12 84 ASP A C 1
ATOM 649 O O . ASP A 1 84 ? -2.054 -7.588 -10.854 1.00 89.12 84 ASP A O 1
ATOM 653 N N . CYS A 1 85 ? -0.500 -7.991 -9.293 1.00 87.81 85 CYS A N 1
ATOM 654 C CA . CYS A 1 85 ? 0.343 -6.834 -9.594 1.00 87.81 85 CYS A CA 1
ATOM 655 C C . CYS A 1 85 ? 1.671 -7.329 -10.171 1.00 87.81 85 CYS A C 1
ATOM 657 O O . CYS A 1 85 ? 2.677 -7.451 -9.471 1.00 87.81 85 CYS A O 1
ATOM 659 N N . ALA A 1 86 ? 1.660 -7.630 -11.472 1.00 86.56 86 ALA A N 1
ATOM 660 C CA . ALA A 1 86 ? 2.753 -8.317 -12.160 1.00 86.56 86 ALA A CA 1
ATOM 661 C C . ALA A 1 86 ? 4.127 -7.640 -12.013 1.00 86.56 86 ALA A C 1
ATOM 663 O O . ALA A 1 86 ? 5.132 -8.329 -11.859 1.00 86.56 86 ALA A O 1
ATOM 664 N N . VAL A 1 87 ? 4.160 -6.305 -12.056 1.00 89.06 87 VAL A N 1
ATOM 665 C CA . VAL A 1 87 ? 5.399 -5.508 -12.099 1.00 89.06 87 VAL A CA 1
ATOM 666 C C . VAL A 1 87 ? 5.728 -4.807 -10.782 1.00 89.06 87 VAL A C 1
ATOM 668 O O . VAL A 1 87 ? 6.674 -4.020 -10.742 1.00 89.06 87 VAL A O 1
ATOM 671 N N . LEU A 1 88 ? 4.973 -5.082 -9.712 1.00 87.06 88 LEU A N 1
ATOM 672 C CA . LEU A 1 88 ? 5.255 -4.507 -8.401 1.00 87.06 88 LEU A CA 1
ATOM 673 C C . LEU A 1 88 ? 6.611 -5.021 -7.931 1.00 87.06 88 LEU A C 1
ATOM 675 O O . LEU A 1 88 ? 6.805 -6.228 -7.831 1.00 87.06 88 LEU A O 1
ATOM 679 N N . ALA A 1 89 ? 7.543 -4.109 -7.676 1.00 85.06 89 ALA A N 1
ATOM 680 C CA . ALA A 1 89 ? 8.919 -4.433 -7.322 1.00 85.06 89 ALA A CA 1
ATOM 681 C C . ALA A 1 89 ? 9.244 -4.065 -5.871 1.00 85.06 89 ALA A C 1
ATOM 683 O O . ALA A 1 89 ? 10.014 -4.774 -5.230 1.00 85.06 89 ALA A O 1
ATOM 684 N N . SER A 1 90 ? 8.650 -2.993 -5.338 1.00 83.75 90 SER A N 1
ATOM 685 C CA . SER A 1 90 ? 8.930 -2.523 -3.978 1.00 83.75 90 SER A CA 1
ATOM 686 C C . SER A 1 90 ? 7.694 -1.982 -3.260 1.00 83.75 90 SER A C 1
ATOM 688 O O . SER A 1 90 ? 6.784 -1.412 -3.869 1.00 83.75 90 SER A O 1
ATOM 690 N N . ILE A 1 91 ? 7.687 -2.157 -1.937 1.00 84.88 91 ILE A N 1
ATOM 691 C CA . ILE A 1 91 ? 6.710 -1.568 -1.022 1.00 84.88 91 ILE A CA 1
ATOM 692 C C . ILE A 1 91 ? 7.497 -0.895 0.102 1.00 84.88 91 ILE A C 1
ATOM 694 O O . ILE A 1 91 ? 8.130 -1.578 0.903 1.00 84.88 91 ILE A O 1
ATOM 698 N N . ASP A 1 92 ? 7.447 0.430 0.158 1.00 82.38 92 ASP A N 1
ATOM 699 C CA . ASP A 1 92 ? 8.110 1.224 1.188 1.00 82.38 92 ASP A CA 1
ATOM 700 C C . ASP A 1 92 ? 7.142 1.563 2.321 1.00 82.38 92 ASP A C 1
ATOM 702 O O . ASP A 1 92 ? 5.957 1.826 2.104 1.00 82.38 92 ASP A O 1
ATOM 706 N N . GLY A 1 93 ? 7.659 1.595 3.548 1.00 76.69 93 GLY A N 1
ATOM 707 C CA . GLY A 1 93 ? 6.887 1.946 4.739 1.00 76.69 93 GLY A CA 1
ATOM 708 C C . GLY A 1 93 ? 6.122 0.792 5.367 1.00 76.69 93 GLY A C 1
ATOM 709 O O . GLY A 1 93 ? 5.494 1.001 6.396 1.00 76.69 93 GLY A O 1
ATOM 710 N N . LEU A 1 94 ? 6.234 -0.429 4.829 1.00 78.12 94 LEU A N 1
ATOM 711 C CA . LEU A 1 94 ? 5.650 -1.624 5.444 1.00 78.12 94 LEU A CA 1
ATOM 712 C C . LEU A 1 94 ? 6.191 -1.847 6.870 1.00 78.12 94 LEU A C 1
ATOM 714 O O . LEU A 1 94 ? 5.432 -2.217 7.759 1.00 78.12 94 LEU A O 1
ATOM 718 N N . GLN A 1 95 ? 7.477 -1.557 7.104 1.00 74.56 95 GLN A N 1
ATOM 719 C CA . GLN A 1 95 ? 8.110 -1.648 8.426 1.00 74.56 95 GLN A CA 1
ATOM 720 C C . GLN A 1 95 ? 7.589 -0.639 9.462 1.00 74.56 95 GLN A C 1
ATOM 722 O O . GLN A 1 95 ? 7.886 -0.795 10.639 1.00 74.56 95 GLN A O 1
ATOM 727 N N . LEU A 1 96 ? 6.859 0.396 9.036 1.00 74.75 96 LEU A N 1
ATOM 728 C CA . LEU A 1 96 ? 6.278 1.413 9.922 1.00 74.75 96 LEU A CA 1
ATOM 729 C C . LEU A 1 96 ? 4.824 1.089 10.300 1.00 74.75 96 LEU A C 1
ATOM 731 O O . LEU A 1 96 ? 4.202 1.824 11.065 1.00 74.75 96 LEU A O 1
ATOM 735 N N . LEU A 1 97 ? 4.253 0.022 9.733 1.00 78.19 97 LEU A N 1
ATOM 736 C CA . LEU A 1 97 ? 2.870 -0.378 9.972 1.00 78.19 97 LEU A CA 1
ATOM 737 C C . LEU A 1 97 ? 2.777 -1.248 11.229 1.00 78.19 97 LEU A C 1
ATOM 739 O O . LEU A 1 97 ? 2.516 -2.448 11.159 1.00 78.19 97 LEU A O 1
ATOM 743 N N . ASP A 1 98 ? 2.963 -0.630 12.392 1.00 79.00 98 ASP A N 1
ATOM 744 C CA . ASP A 1 98 ? 2.980 -1.327 13.688 1.00 79.00 98 ASP A CA 1
ATOM 745 C C . ASP A 1 98 ? 1.659 -2.048 14.012 1.00 79.00 98 ASP A C 1
ATOM 747 O O . ASP A 1 98 ? 1.627 -2.990 14.805 1.00 79.00 98 ASP A O 1
ATOM 751 N N . LYS A 1 99 ? 0.554 -1.607 13.396 1.00 83.00 99 LYS A N 1
ATOM 752 C CA . LYS A 1 99 ? -0.796 -2.163 13.572 1.00 83.00 99 LYS A CA 1
ATOM 753 C C . LYS A 1 99 ? -1.186 -3.183 12.500 1.00 83.00 99 LYS A C 1
ATOM 755 O O . LYS A 1 99 ? -2.323 -3.649 12.514 1.00 83.00 99 LYS A O 1
ATOM 760 N N . LEU A 1 100 ? -0.288 -3.529 11.575 1.00 85.00 100 LEU A N 1
ATOM 761 C CA . LEU A 1 100 ? -0.609 -4.429 10.471 1.00 85.00 100 LEU A CA 1
ATOM 762 C C . LEU A 1 100 ? -0.791 -5.865 10.967 1.00 85.00 100 LEU A C 1
ATOM 764 O O . LEU A 1 100 ? 0.166 -6.563 11.296 1.00 85.00 100 LEU A O 1
ATOM 768 N N . GLU A 1 101 ? -2.035 -6.327 10.963 1.00 87.62 101 GLU A N 1
ATOM 769 C CA . GLU A 1 101 ? -2.398 -7.688 11.359 1.00 87.62 101 GLU A CA 1
ATOM 770 C C . GLU A 1 101 ? -2.394 -8.640 10.161 1.00 87.62 101 GLU A C 1
ATOM 772 O O . GLU A 1 101 ? -2.018 -9.808 10.275 1.00 87.62 101 GLU A O 1
ATOM 777 N N . VAL A 1 102 ? -2.815 -8.142 8.996 1.00 85.81 102 VAL A N 1
ATOM 778 C CA . VAL A 1 102 ? -2.994 -8.938 7.782 1.00 85.81 102 VAL A CA 1
ATOM 779 C C . VAL A 1 102 ? -2.251 -8.292 6.622 1.00 85.81 102 VAL A C 1
ATOM 781 O O . VAL A 1 102 ? -2.531 -7.162 6.240 1.00 85.81 102 VAL A O 1
ATOM 784 N N . CYS A 1 103 ? -1.344 -9.048 6.012 1.00 85.62 103 CYS A N 1
ATOM 785 C CA . CYS A 1 103 ? -0.655 -8.690 4.779 1.00 85.62 103 CYS A CA 1
ATOM 786 C C . CYS A 1 103 ? -0.766 -9.873 3.821 1.00 85.62 103 CYS A C 1
ATOM 788 O O . CYS A 1 103 ? -0.292 -10.961 4.133 1.00 85.62 103 CYS A O 1
ATOM 790 N N . GLU A 1 104 ? -1.426 -9.676 2.686 1.00 85.81 104 GLU A N 1
ATOM 791 C CA . GLU A 1 104 ? -1.616 -10.691 1.653 1.00 85.81 104 GLU A CA 1
ATOM 792 C C . GLU A 1 104 ? -1.048 -10.150 0.342 1.00 85.81 104 GLU A C 1
ATOM 794 O O . GLU A 1 104 ? -1.541 -9.146 -0.163 1.00 85.81 104 GLU A O 1
ATOM 799 N N . ILE A 1 105 ? -0.022 -10.797 -0.213 1.00 85.50 105 ILE A N 1
ATOM 800 C CA . ILE A 1 105 ? 0.586 -10.403 -1.488 1.00 85.50 105 ILE A CA 1
ATOM 801 C C . ILE A 1 105 ? 0.596 -11.629 -2.394 1.00 85.50 105 ILE A C 1
ATOM 803 O O . ILE A 1 105 ? 1.415 -12.525 -2.217 1.00 85.50 105 ILE A O 1
ATOM 807 N N . LYS A 1 106 ? -0.318 -11.661 -3.365 1.00 84.38 106 LYS A N 1
ATOM 808 C CA . LYS A 1 106 ? -0.528 -12.797 -4.272 1.00 84.38 106 LYS A CA 1
ATOM 809 C C . LYS A 1 106 ? -0.335 -12.401 -5.716 1.00 84.38 106 LYS A C 1
ATOM 811 O O . LYS A 1 106 ? -0.651 -11.283 -6.111 1.00 84.38 106 LYS A O 1
ATOM 816 N N . GLU A 1 107 ? 0.140 -13.349 -6.519 1.00 85.00 107 GLU A N 1
ATOM 817 C CA . GLU A 1 107 ? 0.267 -13.165 -7.971 1.00 85.00 107 GLU A CA 1
ATOM 818 C C . GLU A 1 107 ? 1.102 -11.909 -8.321 1.00 85.00 107 GLU A C 1
ATOM 820 O O . GLU A 1 107 ? 0.828 -11.190 -9.277 1.00 85.00 107 GLU A O 1
ATOM 825 N N . CYS A 1 108 ? 2.140 -11.641 -7.514 1.00 83.12 108 CYS 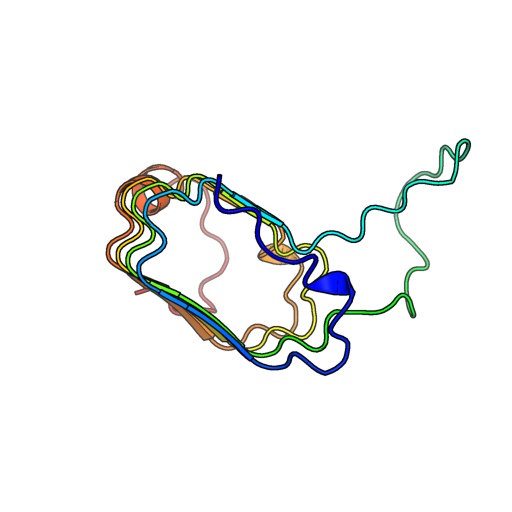A N 1
ATOM 826 C CA . CYS A 1 108 ? 3.094 -10.539 -7.681 1.00 83.12 108 CYS A CA 1
ATOM 827 C C . CYS A 1 108 ? 4.510 -11.098 -7.950 1.00 83.12 108 CYS A C 1
ATOM 829 O O . CYS A 1 108 ? 5.349 -11.121 -7.046 1.00 83.12 108 CYS A O 1
ATOM 831 N N . PRO A 1 109 ? 4.789 -11.606 -9.166 1.00 80.62 109 PRO A N 1
ATOM 832 C CA . PRO A 1 109 ? 6.030 -12.313 -9.490 1.00 80.62 109 PRO A CA 1
ATOM 833 C C . PRO A 1 109 ? 7.293 -11.453 -9.339 1.00 80.62 109 PRO A C 1
ATOM 835 O O . PRO A 1 109 ? 8.298 -11.942 -8.825 1.00 80.62 109 PRO A O 1
ATOM 838 N N . CYS A 1 110 ? 7.256 -10.175 -9.736 1.00 83.19 110 CYS A N 1
ATOM 839 C CA . CYS A 1 110 ? 8.406 -9.279 -9.583 1.00 83.19 110 CYS A CA 1
ATOM 840 C C . CYS A 1 110 ? 8.728 -8.983 -8.110 1.00 83.19 110 CYS A C 1
ATOM 842 O O . CYS A 1 110 ? 9.903 -8.948 -7.747 1.00 83.19 110 CYS A O 1
ATOM 844 N N . PHE A 1 111 ? 7.710 -8.854 -7.256 1.00 75.31 111 PHE A N 1
ATOM 845 C CA . PHE A 1 111 ? 7.891 -8.551 -5.836 1.00 75.31 111 PHE A CA 1
ATOM 846 C C . PHE A 1 111 ? 8.557 -9.717 -5.102 1.00 75.31 111 PHE A C 1
ATOM 848 O O . PHE A 1 111 ? 9.529 -9.517 -4.375 1.00 75.31 111 PHE A O 1
ATOM 855 N N . LEU A 1 112 ? 8.088 -10.945 -5.352 1.00 64.38 112 LEU A N 1
ATOM 856 C CA . LEU A 1 112 ? 8.664 -12.165 -4.774 1.00 64.38 112 LEU A CA 1
ATOM 857 C C . LEU A 1 112 ? 10.123 -12.369 -5.200 1.00 64.38 112 LEU A C 1
ATOM 859 O O . LEU A 1 112 ? 10.944 -12.768 -4.385 1.00 64.38 112 LEU A O 1
ATOM 863 N N . SER A 1 113 ? 10.464 -12.031 -6.449 1.00 60.09 113 SER A N 1
ATOM 864 C CA . SER A 1 113 ? 11.847 -12.128 -6.934 1.00 60.09 113 SER A CA 1
ATOM 865 C C . SER A 1 113 ? 12.807 -11.134 -6.267 1.00 60.09 113 SER A C 1
ATOM 867 O O . SER A 1 113 ? 13.999 -11.408 -6.158 1.00 60.09 113 SER A O 1
ATOM 869 N N . ALA A 1 114 ? 12.297 -9.980 -5.823 1.00 55.56 114 ALA A N 1
ATOM 870 C CA . ALA A 1 114 ? 13.088 -8.923 -5.197 1.00 55.56 114 ALA A CA 1
ATOM 871 C C . ALA A 1 114 ? 13.237 -9.104 -3.676 1.00 55.56 114 ALA A C 1
ATOM 873 O O . ALA A 1 114 ? 14.194 -8.606 -3.091 1.00 55.56 114 ALA A O 1
ATOM 874 N N . SER A 1 115 ? 12.311 -9.826 -3.037 1.00 52.66 115 SER A N 1
ATOM 875 C CA . SER A 1 115 ? 12.261 -10.022 -1.580 1.00 52.66 115 SER A CA 1
ATOM 876 C C . SER A 1 115 ? 12.962 -11.303 -1.090 1.00 52.66 115 SER A C 1
ATOM 878 O O . SER A 1 115 ? 12.884 -11.642 0.089 1.00 52.66 115 SER A O 1
ATOM 880 N N . ASP A 1 116 ? 13.720 -11.980 -1.960 1.00 44.38 116 ASP A N 1
ATOM 881 C CA . ASP A 1 116 ? 14.487 -13.202 -1.652 1.00 44.38 116 ASP A CA 1
ATOM 882 C C . ASP A 1 116 ? 15.760 -12.967 -0.797 1.00 44.38 116 ASP A C 1
ATOM 884 O O . ASP A 1 116 ? 16.581 -13.867 -0.612 1.00 44.38 116 ASP A O 1
ATOM 888 N N . ILE A 1 117 ? 15.955 -11.763 -0.248 1.00 48.31 117 ILE A N 1
ATOM 889 C CA . ILE A 1 117 ? 17.123 -11.412 0.568 1.00 48.31 117 ILE A CA 1
ATOM 890 C C . ILE A 1 117 ? 16.631 -10.806 1.896 1.00 48.31 117 ILE A C 1
ATOM 892 O O . ILE A 1 117 ? 16.107 -9.701 1.931 1.00 48.31 117 ILE A O 1
ATOM 896 N N . GLU A 1 118 ? 16.827 -11.571 2.977 1.00 39.22 118 GLU A N 1
ATOM 897 C CA . GLU A 1 118 ? 16.581 -11.267 4.403 1.00 39.22 118 GLU A CA 1
ATOM 898 C C . GLU A 1 118 ? 15.157 -11.472 4.959 1.00 39.22 118 GLU A C 1
ATOM 900 O O . GLU A 1 118 ? 14.398 -10.551 5.245 1.00 39.22 118 GLU A O 1
ATOM 905 N N . ARG A 1 119 ? 14.852 -12.734 5.297 1.00 45.09 119 ARG A N 1
ATOM 906 C CA . ARG A 1 119 ? 13.958 -13.031 6.429 1.00 45.09 119 ARG A CA 1
ATOM 907 C C . ARG A 1 119 ? 14.651 -12.605 7.729 1.00 45.09 119 ARG A C 1
ATOM 909 O O . ARG A 1 119 ? 15.683 -13.189 8.060 1.00 45.09 119 ARG A O 1
ATOM 916 N N . PRO A 1 120 ? 14.030 -11.717 8.523 1.00 34.91 120 PRO A N 1
ATOM 917 C CA . PRO A 1 120 ? 13.627 -12.164 9.851 1.00 34.91 120 PRO A CA 1
ATOM 918 C C . PRO A 1 120 ? 12.333 -11.478 10.316 1.00 34.91 120 PRO A C 1
ATOM 920 O O . PRO A 1 120 ? 12.366 -10.665 11.225 1.00 34.91 120 PRO A O 1
ATOM 923 N N . LEU A 1 121 ? 11.169 -11.820 9.756 1.00 36.06 121 LEU A N 1
ATOM 924 C CA . LEU A 1 121 ? 9.920 -11.730 10.524 1.00 36.06 121 LEU A CA 1
ATOM 925 C C . LEU A 1 121 ? 8.846 -12.643 9.924 1.00 36.06 121 LEU A C 1
ATOM 927 O O . LEU A 1 121 ? 8.046 -12.267 9.073 1.00 36.06 121 LEU A O 1
ATOM 931 N N . GLN A 1 122 ? 8.816 -13.886 10.403 1.00 41.84 122 GLN A N 1
ATOM 932 C CA . GLN A 1 122 ? 7.585 -14.665 10.390 1.00 41.84 122 GLN A CA 1
ATOM 933 C C . GLN A 1 122 ? 6.625 -14.033 11.400 1.00 41.84 122 GLN A C 1
ATOM 935 O O . GLN A 1 122 ? 6.679 -14.350 12.587 1.00 41.84 122 GLN A O 1
ATOM 940 N N . ARG A 1 123 ? 5.762 -13.120 10.952 1.00 37.78 123 ARG A N 1
ATOM 941 C CA . ARG A 1 123 ? 4.560 -12.780 11.728 1.00 37.78 123 ARG A CA 1
A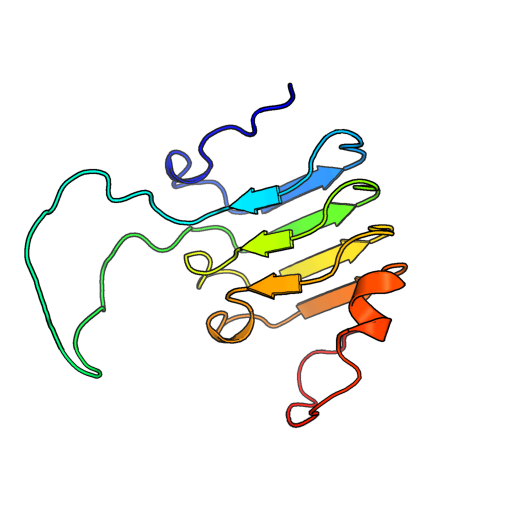TOM 942 C C . ARG A 1 123 ? 3.350 -12.363 10.909 1.00 37.78 123 ARG A C 1
ATOM 944 O O . ARG A 1 123 ? 2.243 -12.495 11.415 1.00 37.78 123 ARG A O 1
ATOM 951 N N . THR A 1 124 ? 3.530 -12.012 9.642 1.00 39.28 124 THR A N 1
ATOM 952 C CA . THR A 1 124 ? 2.408 -11.673 8.770 1.00 39.28 124 THR A CA 1
ATOM 953 C C . THR A 1 124 ? 2.439 -12.604 7.569 1.00 39.28 124 THR A C 1
ATOM 955 O O . THR A 1 124 ? 3.407 -12.655 6.816 1.00 39.28 124 THR A O 1
ATOM 958 N N . THR A 1 125 ? 1.417 -13.445 7.479 1.00 38.25 125 THR A N 1
ATOM 959 C CA . THR A 1 125 ? 1.259 -14.516 6.497 1.00 38.25 125 THR A CA 1
ATOM 960 C C . THR A 1 125 ? 1.063 -13.935 5.092 1.00 38.25 125 THR A C 1
ATOM 962 O O . THR A 1 125 ? -0.054 -13.874 4.593 1.00 38.25 125 THR A O 1
ATOM 965 N N . CYS A 1 126 ? 2.155 -13.519 4.450 1.00 43.31 126 CYS A N 1
ATOM 966 C CA . CYS A 1 126 ? 2.201 -13.233 3.020 1.00 43.31 126 CYS A CA 1
ATOM 967 C C . CYS A 1 126 ? 2.221 -14.582 2.275 1.00 43.31 126 CYS A C 1
ATOM 969 O O . CYS A 1 126 ? 3.287 -15.173 2.099 1.00 43.31 126 CYS A O 1
ATOM 971 N N . ILE A 1 127 ? 1.044 -15.121 1.941 1.00 38.84 127 ILE A N 1
ATOM 972 C CA . ILE A 1 127 ? 0.870 -16.281 1.039 1.00 38.84 127 ILE A CA 1
ATOM 973 C C . ILE A 1 127 ? 0.457 -15.757 -0.323 1.00 38.84 127 ILE A C 1
ATOM 975 O O . ILE A 1 127 ? -0.455 -14.899 -0.311 1.00 38.84 127 ILE A O 1
#